Protein AF-A0A661HA59-F1 (afdb_monomer_lite)

Radius of gyration: 14.47 Å; chains: 1; bounding box: 33×29×37 Å

Structure (mmCIF, N/CA/C/O backbone):
data_AF-A0A661HA59-F1
#
_entry.id   AF-A0A661HA59-F1
#
loop_
_atom_site.group_PDB
_atom_site.id
_atom_site.type_symbol
_atom_site.label_atom_id
_atom_site.label_alt_id
_atom_site.label_comp_id
_atom_site.label_asym_id
_atom_site.label_entity_id
_atom_site.label_seq_id
_atom_site.pdbx_PDB_ins_code
_atom_site.Cartn_x
_atom_site.Cartn_y
_atom_site.Cartn_z
_atom_site.occupancy
_atom_site.B_iso_or_equiv
_atom_site.auth_seq_id
_atom_site.auth_comp_id
_atom_site.auth_asym_id
_atom_site.auth_atom_id
_atom_site.pdbx_PDB_model_num
ATOM 1 N N . MET A 1 1 ? -8.319 7.933 17.675 1.00 88.88 1 MET A N 1
ATOM 2 C CA . MET A 1 1 ? -8.402 8.142 16.217 1.00 88.88 1 MET A CA 1
ATOM 3 C C . MET A 1 1 ? -7.667 7.013 15.527 1.00 88.88 1 MET A C 1
ATOM 5 O O . MET A 1 1 ? -6.553 6.706 15.939 1.00 88.88 1 MET A O 1
ATOM 9 N N . LYS A 1 2 ? -8.279 6.392 14.518 1.00 95.25 2 LYS A N 1
ATOM 10 C CA . LYS A 1 2 ? -7.651 5.330 13.726 1.00 95.25 2 LYS A CA 1
ATOM 11 C C . LYS A 1 2 ? -6.708 5.941 12.689 1.00 95.25 2 LYS A C 1
ATOM 13 O O . LYS A 1 2 ? -7.038 6.947 12.067 1.00 95.25 2 LYS A O 1
ATOM 18 N N . ARG A 1 3 ? -5.553 5.320 12.461 1.00 96.56 3 ARG A N 1
ATOM 19 C CA . ARG A 1 3 ? -4.648 5.666 11.357 1.00 96.56 3 ARG A CA 1
ATOM 20 C C . ARG A 1 3 ? -4.675 4.539 10.339 1.00 96.56 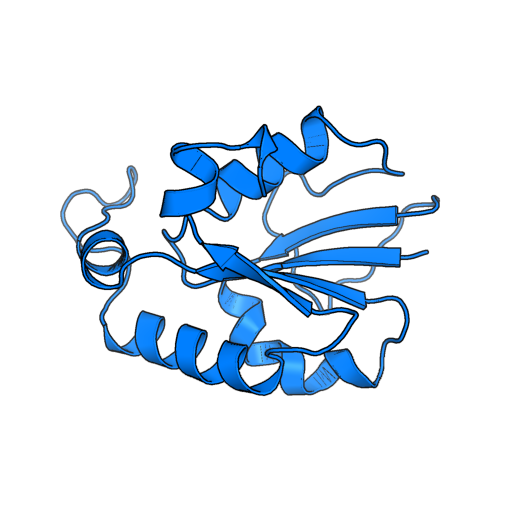3 ARG A C 1
ATOM 22 O O . ARG A 1 3 ? -4.270 3.429 10.670 1.00 96.56 3 ARG A O 1
ATOM 29 N N . LEU A 1 4 ? -5.104 4.823 9.112 1.00 97.88 4 LEU A N 1
ATOM 30 C CA . LEU A 1 4 ? -4.895 3.922 7.979 1.00 97.88 4 LEU A CA 1
ATOM 31 C C . LEU A 1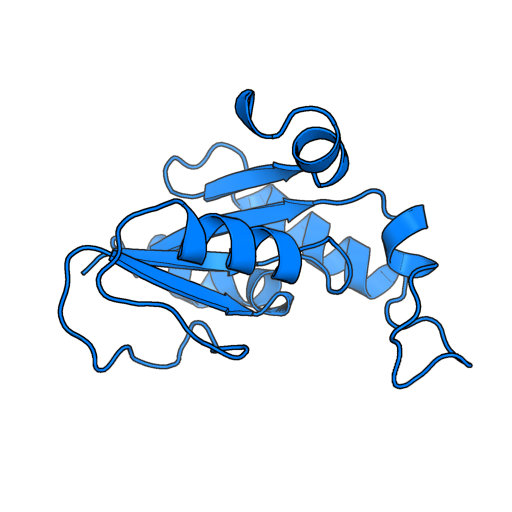 4 ? -3.597 4.334 7.288 1.00 97.88 4 LEU A C 1
ATOM 33 O O . LEU A 1 4 ? -3.462 5.473 6.835 1.00 97.88 4 LEU A O 1
ATOM 37 N N . HIS A 1 5 ? -2.620 3.439 7.252 1.00 98.44 5 HIS A N 1
ATOM 38 C CA . HIS A 1 5 ? -1.305 3.712 6.698 1.00 98.44 5 HIS A CA 1
ATOM 39 C C . HIS A 1 5 ? -1.023 2.806 5.500 1.00 98.44 5 HIS A C 1
ATOM 41 O O . HIS A 1 5 ? -0.943 1.582 5.622 1.00 98.44 5 HIS A O 1
ATOM 47 N N . ILE A 1 6 ? -0.883 3.422 4.331 1.00 98.62 6 ILE A N 1
ATOM 48 C CA . ILE A 1 6 ? -0.570 2.750 3.077 1.00 98.62 6 ILE A CA 1
ATOM 49 C C . ILE A 1 6 ? 0.946 2.597 2.967 1.00 98.62 6 ILE A C 1
ATOM 51 O O . ILE A 1 6 ? 1.702 3.574 2.978 1.00 98.62 6 ILE A O 1
ATOM 55 N N . VAL A 1 7 ? 1.385 1.354 2.814 1.00 98.56 7 VAL A N 1
ATOM 56 C CA . VAL A 1 7 ? 2.793 0.967 2.687 1.00 98.56 7 VAL A CA 1
ATOM 57 C C . VAL A 1 7 ? 2.982 0.059 1.474 1.00 98.56 7 VAL A C 1
ATOM 59 O O . VAL A 1 7 ? 2.020 -0.405 0.866 1.00 98.56 7 VAL A O 1
ATOM 62 N N . GLY A 1 8 ? 4.225 -0.204 1.087 1.00 97.44 8 GLY A N 1
ATOM 63 C CA . GLY A 1 8 ? 4.525 -1.045 -0.069 1.00 97.44 8 GLY A CA 1
ATOM 64 C C . GLY A 1 8 ? 5.965 -0.891 -0.528 1.00 97.44 8 GLY A C 1
ATOM 65 O O . GLY A 1 8 ? 6.705 -0.036 -0.051 1.00 97.44 8 GLY A O 1
ATOM 66 N N . CYS A 1 9 ? 6.389 -1.674 -1.514 1.00 96.38 9 CYS A N 1
ATOM 67 C CA . CYS A 1 9 ? 7.616 -1.302 -2.214 1.00 96.38 9 CYS A CA 1
ATOM 68 C C . CYS A 1 9 ? 7.357 -0.002 -3.004 1.00 96.38 9 CYS A C 1
ATOM 70 O O . CYS A 1 9 ? 6.296 0.108 -3.634 1.00 96.38 9 CYS A O 1
ATOM 72 N N . PRO A 1 10 ? 8.286 0.975 -3.045 1.00 93.56 10 PRO A N 1
ATOM 73 C CA . PRO A 1 10 ? 8.165 2.083 -3.984 1.00 93.56 10 PRO A CA 1
ATOM 74 C C . PRO A 1 10 ? 7.868 1.575 -5.399 1.00 93.56 10 PRO A C 1
ATOM 76 O O . PRO A 1 10 ? 8.369 0.525 -5.798 1.00 93.56 10 PRO A O 1
ATOM 79 N N . ARG A 1 11 ? 7.058 2.331 -6.151 1.00 93.81 11 ARG A N 1
ATOM 80 C CA . ARG A 1 11 ? 6.564 1.981 -7.503 1.00 93.81 11 ARG A CA 1
ATOM 81 C C . ARG A 1 11 ? 5.501 0.870 -7.571 1.00 93.81 11 ARG A C 1
ATOM 83 O O . ARG A 1 11 ? 5.096 0.491 -8.670 1.00 93.81 11 ARG A O 1
ATOM 90 N N . SER A 1 12 ? 4.965 0.430 -6.431 1.00 96.69 12 SER A N 1
ATOM 91 C CA . SER A 1 12 ? 3.864 -0.553 -6.392 1.00 96.69 12 SER A CA 1
ATOM 92 C C . SER A 1 12 ? 2.467 0.056 -6.567 1.00 96.69 12 SER A C 1
ATOM 94 O O . SER A 1 12 ? 1.497 -0.676 -6.557 1.00 96.69 12 SER A O 1
ATOM 96 N N . GLY A 1 13 ? 2.337 1.377 -6.739 1.00 96.06 13 GLY A N 1
ATOM 97 C CA . GLY A 1 13 ? 1.027 2.035 -6.886 1.00 96.06 13 GLY A CA 1
ATOM 98 C C . GLY A 1 13 ? 0.428 2.578 -5.584 1.00 96.06 13 GLY A C 1
ATOM 99 O O . GLY A 1 13 ? -0.741 2.934 -5.546 1.00 96.06 13 GLY A O 1
ATOM 100 N N . THR A 1 14 ? 1.231 2.721 -4.527 1.00 97.00 14 THR A N 1
ATOM 101 C CA . THR A 1 14 ? 0.816 3.312 -3.240 1.00 97.00 14 THR A CA 1
ATOM 102 C C . THR A 1 14 ? 0.248 4.727 -3.366 1.00 97.00 14 THR A C 1
ATOM 104 O O . THR A 1 14 ? -0.626 5.096 -2.595 1.00 97.00 14 THR A O 1
ATOM 107 N N . THR A 1 15 ? 0.740 5.534 -4.314 1.00 95.94 15 THR A N 1
ATOM 108 C CA . THR A 1 15 ? 0.184 6.873 -4.574 1.00 95.94 15 THR A CA 1
ATOM 109 C C . THR A 1 15 ? -1.201 6.781 -5.204 1.00 95.94 15 THR A C 1
ATOM 111 O O . THR A 1 15 ? -2.096 7.454 -4.725 1.00 95.94 15 THR A O 1
ATOM 114 N N . LEU A 1 16 ? -1.407 5.909 -6.199 1.00 96.69 16 LEU A N 1
ATOM 115 C CA . LEU A 1 16 ? -2.736 5.698 -6.787 1.00 96.69 16 LEU A CA 1
ATOM 116 C C . LEU A 1 16 ? -3.746 5.277 -5.713 1.00 96.69 16 LEU A C 1
ATOM 118 O O . LEU A 1 16 ? -4.821 5.855 -5.631 1.00 96.69 16 LEU A O 1
ATOM 122 N N . LEU A 1 17 ? -3.374 4.319 -4.857 1.00 97.62 17 LEU A N 1
ATOM 123 C CA . LEU A 1 17 ? -4.238 3.899 -3.756 1.00 97.62 17 LEU A CA 1
ATOM 124 C C . LEU A 1 17 ? -4.544 5.051 -2.793 1.00 97.62 17 LEU A C 1
ATOM 126 O O . LEU A 1 17 ? -5.678 5.180 -2.349 1.00 97.62 17 LEU A O 1
ATOM 130 N N . MET A 1 18 ? -3.548 5.882 -2.473 1.00 97.69 18 MET A N 1
ATOM 131 C CA . MET A 1 18 ? -3.754 7.046 -1.615 1.00 97.69 18 MET A CA 1
ATOM 132 C C . MET A 1 18 ? -4.789 8.003 -2.213 1.00 97.69 18 MET A C 1
ATOM 134 O O . MET A 1 18 ? -5.695 8.393 -1.489 1.00 97.69 18 MET A O 1
ATOM 138 N N . GLU A 1 19 ? -4.688 8.318 -3.509 1.00 97.06 19 GLU A N 1
ATOM 139 C CA . GLU A 1 19 ? -5.641 9.197 -4.207 1.00 97.06 19 GLU A CA 1
ATOM 140 C C . GLU A 1 19 ? -7.062 8.618 -4.229 1.00 97.06 19 GLU A C 1
ATOM 142 O O . GLU A 1 19 ? -8.031 9.338 -3.994 1.00 97.06 19 GLU A O 1
ATOM 147 N N . LEU A 1 20 ? -7.205 7.311 -4.478 1.00 96.56 20 LEU A N 1
ATOM 148 C CA . LEU A 1 20 ? -8.511 6.645 -4.456 1.00 96.56 20 LEU A CA 1
ATOM 149 C C . LEU A 1 20 ? -9.126 6.691 -3.055 1.00 96.56 20 LEU A C 1
ATOM 151 O O . LEU A 1 20 ? -10.276 7.089 -2.887 1.00 96.56 20 LEU A O 1
ATOM 155 N N . VAL A 1 21 ? -8.347 6.331 -2.033 1.00 95.81 21 VAL A N 1
ATOM 156 C CA . VAL A 1 21 ? -8.840 6.270 -0.655 1.00 95.81 21 VAL A CA 1
ATOM 157 C C . VAL A 1 21 ? -9.192 7.663 -0.124 1.00 95.81 21 VAL A C 1
ATOM 159 O O . VAL A 1 21 ? -10.234 7.817 0.510 1.00 95.81 21 VAL A O 1
ATOM 162 N N . SER A 1 22 ? -8.381 8.687 -0.408 1.00 95.69 22 SER A N 1
ATOM 163 C CA . SER A 1 22 ? -8.654 10.065 0.025 1.00 95.69 22 SER A CA 1
ATOM 164 C C . SER A 1 22 ? -9.838 10.710 -0.694 1.00 95.69 22 SER A C 1
ATOM 166 O O . SER A 1 22 ? -10.485 11.578 -0.113 1.00 95.69 22 SER A O 1
ATOM 168 N N . THR A 1 23 ? -10.124 10.301 -1.932 1.00 95.88 23 THR A N 1
ATOM 169 C CA . THR A 1 23 ? -11.216 10.868 -2.737 1.00 95.88 23 THR A CA 1
ATOM 170 C C . THR A 1 23 ? -12.546 10.165 -2.479 1.00 95.88 23 THR A C 1
ATOM 172 O O . THR A 1 23 ? -13.585 10.818 -2.411 1.00 95.88 23 THR A O 1
ATOM 175 N N . CYS A 1 24 ? -12.535 8.838 -2.346 1.00 95.00 24 CYS A N 1
ATOM 176 C CA . CYS A 1 24 ? -13.756 8.032 -2.346 1.00 95.00 24 CYS A CA 1
ATOM 177 C C . CYS A 1 24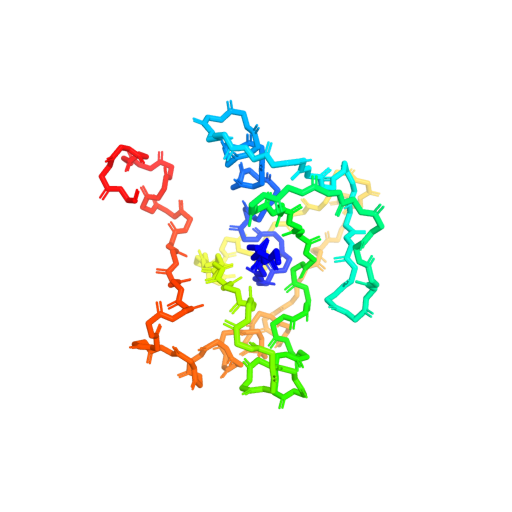 ? -14.285 7.694 -0.945 1.00 95.00 24 CYS A C 1
ATOM 179 O O . CYS A 1 24 ? -15.441 7.291 -0.827 1.00 95.00 24 CYS A O 1
ATOM 181 N N . PHE A 1 25 ? -13.485 7.854 0.117 1.00 93.69 25 PHE A N 1
ATOM 182 C CA . PHE A 1 25 ? -13.890 7.496 1.479 1.00 93.69 25 PHE A CA 1
ATOM 183 C C . PHE A 1 25 ? -13.846 8.685 2.437 1.00 93.69 25 PHE A C 1
ATOM 185 O O . PHE A 1 25 ? -12.911 9.487 2.443 1.00 93.69 25 PHE A O 1
ATOM 192 N N . ALA A 1 26 ? -14.848 8.756 3.316 1.00 93.19 26 ALA A N 1
ATOM 193 C CA . ALA A 1 26 ? -14.896 9.754 4.374 1.00 93.19 26 ALA A CA 1
ATOM 194 C C . ALA A 1 26 ? -13.750 9.549 5.380 1.00 93.1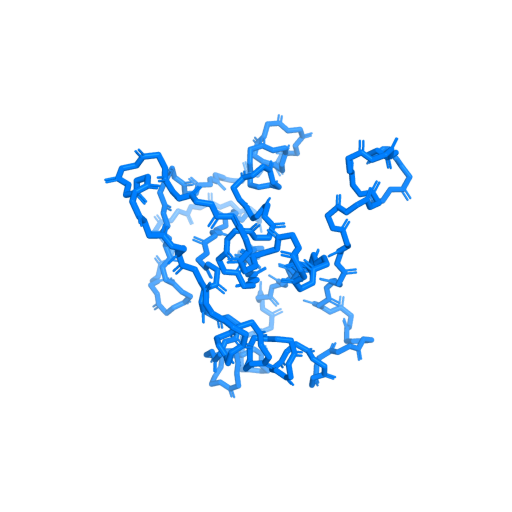9 26 ALA A C 1
ATOM 196 O O . ALA A 1 26 ? -13.497 8.438 5.852 1.00 93.19 26 ALA A O 1
ATOM 197 N N . SER A 1 27 ? -13.076 10.639 5.739 1.00 93.06 27 SER A N 1
ATOM 198 C CA . SER A 1 27 ? -12.023 10.658 6.753 1.00 93.06 27 SER A CA 1
ATOM 199 C C . SER A 1 27 ? -11.965 12.011 7.456 1.00 93.06 27 SER A C 1
ATOM 201 O O . SER A 1 27 ? -12.479 13.007 6.952 1.00 93.06 27 SER A O 1
ATOM 203 N N . GLY A 1 28 ? -11.302 12.057 8.614 1.00 91.75 28 GLY A N 1
ATOM 204 C CA . GLY A 1 28 ? -10.920 13.311 9.273 1.00 91.75 28 GLY A CA 1
ATOM 205 C C . GLY A 1 28 ? -9.764 14.031 8.567 1.00 91.75 28 GLY A C 1
ATOM 206 O O . GLY A 1 28 ? -9.335 15.092 9.008 1.00 91.75 28 GLY A O 1
ATOM 207 N N . GLY A 1 29 ? -9.234 13.449 7.489 1.00 93.69 29 GLY A N 1
ATOM 208 C CA . GLY A 1 29 ? -8.193 14.030 6.660 1.00 93.69 29 GLY A CA 1
ATOM 209 C C . GLY A 1 29 ? -7.191 12.996 6.160 1.00 93.69 29 GLY A C 1
ATOM 210 O O . GLY A 1 29 ? -7.237 11.805 6.486 1.00 93.69 29 GLY A O 1
ATOM 211 N N . TYR A 1 30 ? -6.250 13.487 5.363 1.00 95.12 30 TYR A N 1
ATOM 212 C CA . TYR A 1 30 ? -5.218 12.677 4.745 1.00 95.12 30 TYR A CA 1
ATOM 213 C C . TYR A 1 30 ? -3.935 13.485 4.524 1.00 95.12 30 TYR A C 1
ATOM 215 O O . TYR A 1 30 ? -3.965 14.716 4.465 1.00 95.12 30 TYR A O 1
ATOM 223 N N . CYS A 1 31 ? -2.788 12.813 4.408 1.00 93.31 31 CYS A N 1
ATOM 224 C CA . CYS A 1 31 ? -1.532 13.492 4.093 1.00 93.31 31 CYS A CA 1
ATOM 225 C C . CYS A 1 31 ? -1.428 13.820 2.590 1.00 93.31 31 CYS A C 1
ATOM 227 O O . CYS A 1 31 ? -1.559 12.930 1.752 1.00 93.31 31 CYS A O 1
ATOM 229 N N . ALA A 1 32 ? -1.121 15.072 2.237 1.00 88.12 32 ALA A N 1
ATOM 230 C CA . ALA A 1 32 ? -0.873 15.462 0.840 1.00 88.12 32 ALA A CA 1
ATOM 231 C C . ALA A 1 32 ? 0.447 14.887 0.284 1.00 88.12 32 A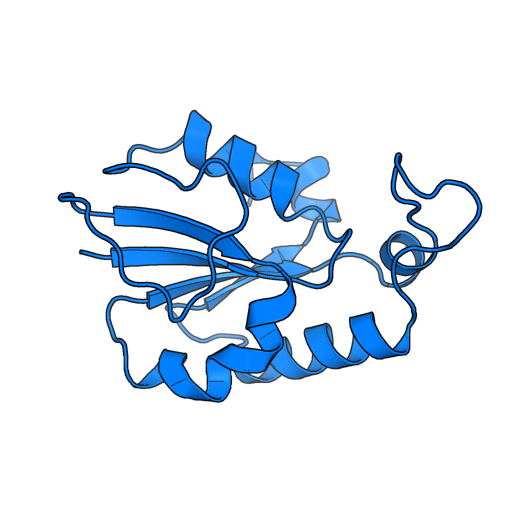LA A C 1
ATOM 233 O O . ALA A 1 32 ? 0.581 14.611 -0.906 1.00 88.12 32 ALA A O 1
ATOM 234 N N . HIS A 1 33 ? 1.427 14.676 1.164 1.00 89.62 33 HIS A N 1
ATOM 235 C CA . HIS A 1 33 ? 2.726 14.088 0.846 1.00 89.62 33 HIS A CA 1
ATOM 236 C C . HIS A 1 33 ? 3.026 12.909 1.762 1.00 89.62 33 HIS A C 1
ATOM 238 O O . HIS A 1 33 ? 2.260 12.607 2.673 1.00 89.62 33 HIS A O 1
ATOM 244 N N . GLU A 1 34 ? 4.136 12.218 1.508 1.00 93.00 34 GLU A N 1
ATOM 245 C CA . GLU A 1 34 ? 4.522 11.085 2.342 1.00 93.00 34 GLU A CA 1
ATOM 246 C C . GLU A 1 34 ? 4.741 11.500 3.794 1.00 93.00 34 GLU A C 1
ATOM 248 O O . GLU A 1 34 ? 5.483 12.439 4.064 1.00 93.00 34 GLU A O 1
ATOM 253 N N . LYS A 1 35 ? 4.103 10.773 4.716 1.00 95.19 35 LYS A N 1
ATOM 254 C CA . LYS A 1 35 ? 4.176 11.021 6.157 1.00 95.19 35 LYS A CA 1
ATOM 255 C C . LYS A 1 35 ? 4.626 9.756 6.866 1.00 95.19 35 LYS A C 1
ATOM 257 O O . LYS A 1 35 ? 3.966 8.721 6.734 1.00 95.19 35 LYS A O 1
ATOM 262 N N . ASN A 1 36 ? 5.722 9.835 7.613 1.00 95.94 36 ASN A N 1
ATOM 263 C CA . ASN A 1 36 ? 6.302 8.685 8.289 1.00 95.94 36 ASN A CA 1
ATOM 264 C C . ASN A 1 36 ? 5.362 8.135 9.376 1.00 95.94 36 ASN A C 1
ATOM 266 O O . ASN A 1 36 ? 4.609 8.871 10.020 1.00 95.94 36 ASN A O 1
ATOM 270 N N . ILE A 1 37 ? 5.391 6.823 9.589 1.00 96.31 37 ILE A N 1
ATOM 271 C CA . ILE A 1 37 ? 4.550 6.121 10.559 1.00 96.31 37 ILE A CA 1
ATOM 272 C C . ILE A 1 37 ? 4.781 6.552 12.015 1.00 96.31 37 ILE A C 1
ATOM 274 O O . ILE A 1 37 ? 3.861 6.462 12.823 1.00 96.31 37 ILE A O 1
ATOM 278 N N . PHE A 1 38 ? 5.972 7.052 12.348 1.00 95.44 38 PHE A N 1
ATOM 279 C CA . PHE A 1 38 ? 6.307 7.547 13.686 1.00 95.44 38 PHE A CA 1
ATOM 280 C C . PHE A 1 38 ? 5.966 9.024 13.889 1.00 95.44 38 PHE A C 1
ATOM 282 O O . PHE A 1 38 ? 5.998 9.503 15.021 1.00 95.44 38 PHE A O 1
ATOM 289 N N . GLU A 1 39 ? 5.630 9.753 12.823 1.00 93.44 39 GLU A N 1
ATOM 290 C CA . GLU A 1 39 ? 5.167 11.127 12.971 1.00 93.44 39 GLU A CA 1
ATOM 291 C C . GLU A 1 39 ? 3.769 11.157 13.602 1.00 93.44 39 GLU A C 1
ATOM 293 O O . GLU A 1 39 ? 2.876 10.429 13.136 1.00 93.44 39 GLU A O 1
ATOM 298 N N . PRO A 1 40 ? 3.552 12.020 14.611 1.00 88.50 40 PRO A N 1
ATOM 299 C CA . PRO A 1 40 ? 2.249 12.187 15.231 1.00 88.50 40 PRO A CA 1
ATOM 300 C C . PRO A 1 40 ? 1.236 12.792 14.252 1.00 88.50 40 PRO A C 1
ATOM 302 O O . PRO A 1 40 ? 1.580 13.448 13.261 1.00 88.50 40 PRO A O 1
ATOM 305 N N . LEU A 1 41 ? -0.041 12.549 14.541 1.00 88.00 41 LEU A N 1
ATOM 306 C CA . LEU A 1 41 ? -1.168 13.149 13.837 1.00 88.00 41 LEU A CA 1
ATOM 307 C C . LEU A 1 41 ? -1.730 14.276 14.708 1.00 88.00 41 LEU A C 1
ATOM 309 O O . LEU A 1 41 ? -2.167 14.021 15.825 1.00 88.00 41 LEU A O 1
ATOM 313 N N . GLU A 1 42 ? -1.713 15.507 14.200 1.00 80.44 42 GLU A N 1
ATOM 314 C CA . GLU A 1 42 ? -2.153 16.720 14.922 1.00 80.44 42 GLU A CA 1
ATOM 315 C C . GLU A 1 42 ? -3.628 17.078 14.659 1.00 80.44 42 GLU A C 1
ATOM 317 O O . GLU A 1 42 ? -4.083 18.185 14.925 1.00 80.44 42 GLU A O 1
ATOM 322 N N . VAL A 1 43 ? -4.383 16.140 14.097 1.00 76.94 43 VAL A N 1
ATOM 323 C CA . VAL A 1 43 ? -5.742 16.338 13.578 1.00 76.94 43 VAL A CA 1
ATOM 324 C C . VAL A 1 43 ? -6.771 15.552 14.381 1.00 76.94 43 VAL A C 1
ATOM 326 O O . VAL A 1 43 ? -6.467 14.505 14.956 1.00 76.94 43 VAL A O 1
ATOM 329 N N . THR A 1 44 ? -8.002 16.060 14.406 1.00 72.19 44 THR A N 1
ATOM 330 C CA . THR A 1 44 ? -9.150 15.441 15.073 1.00 72.19 44 THR A CA 1
ATOM 331 C C . THR A 1 44 ? -10.038 14.722 14.052 1.00 72.19 44 THR A C 1
ATOM 333 O O . THR A 1 44 ? -10.207 15.178 12.925 1.00 72.19 44 THR A O 1
ATOM 336 N N . GLY A 1 45 ? -10.594 13.568 14.429 1.00 80.81 45 GLY A N 1
ATOM 337 C CA . GLY A 1 45 ? -11.469 12.770 13.567 1.00 80.81 45 GLY A CA 1
ATOM 338 C C . GLY A 1 45 ? -11.478 11.285 13.929 1.00 80.81 45 GLY A C 1
ATOM 339 O O . GLY A 1 45 ? -10.754 10.835 14.822 1.00 80.81 45 GLY A O 1
ATOM 340 N N . ASP A 1 46 ? -12.295 10.512 13.213 1.00 89.75 46 ASP A N 1
ATOM 341 C CA . ASP A 1 46 ? -12.433 9.070 13.450 1.00 89.75 46 ASP A CA 1
ATOM 342 C C . ASP A 1 46 ? -11.297 8.267 12.812 1.00 89.75 46 ASP A C 1
ATOM 344 O O . ASP A 1 46 ? -10.738 7.357 13.437 1.00 89.75 46 ASP A O 1
ATOM 348 N N . ILE A 1 47 ? -10.929 8.630 11.581 1.00 95.06 47 ILE A N 1
ATOM 349 C CA . ILE A 1 47 ? -9.876 7.988 10.796 1.00 95.06 47 ILE A CA 1
ATOM 350 C C . ILE A 1 47 ? -9.061 9.023 10.021 1.00 95.06 47 ILE A C 1
ATOM 352 O O . ILE A 1 47 ? -9.618 9.990 9.506 1.00 95.06 47 ILE A O 1
ATOM 356 N N . TYR A 1 48 ? -7.752 8.807 9.925 1.00 96.50 48 TYR A N 1
ATOM 357 C CA . TYR A 1 48 ? -6.848 9.641 9.137 1.00 96.50 48 TYR A CA 1
ATOM 358 C C . TYR A 1 48 ? -5.966 8.782 8.231 1.00 96.50 48 TYR A C 1
ATOM 360 O O . TYR A 1 48 ? -5.426 7.753 8.663 1.00 96.50 48 TYR A O 1
ATOM 368 N N . PHE A 1 49 ? -5.817 9.199 6.976 1.00 97.31 49 PHE A N 1
ATOM 369 C CA . PHE A 1 49 ? -5.097 8.438 5.958 1.00 97.31 49 PHE A CA 1
ATOM 370 C C . PHE A 1 49 ? -3.666 8.939 5.791 1.00 97.31 49 PHE A C 1
ATOM 372 O O . PHE A 1 49 ? -3.398 10.134 5.676 1.00 97.31 49 PHE A O 1
ATOM 379 N N . THR A 1 50 ? -2.713 8.013 5.763 1.00 97.56 50 THR A N 1
ATOM 380 C CA . THR A 1 50 ? -1.298 8.335 5.561 1.00 97.56 50 THR A CA 1
ATOM 381 C C . THR A 1 50 ? -0.641 7.356 4.609 1.00 97.56 50 THR A C 1
ATOM 383 O O . THR A 1 50 ? -1.066 6.209 4.515 1.00 97.56 50 THR A O 1
ATOM 386 N N . LYS A 1 51 ? 0.436 7.773 3.944 1.00 98.00 51 LYS A N 1
ATOM 387 C CA . LYS A 1 51 ? 1.205 6.908 3.047 1.00 98.00 51 LYS A CA 1
ATOM 388 C C . LYS A 1 51 ? 2.699 7.161 3.203 1.00 98.00 51 LYS A C 1
ATOM 390 O O . LYS A 1 51 ? 3.133 8.306 3.154 1.00 98.00 51 LYS A O 1
ATOM 395 N N . GLN A 1 52 ? 3.482 6.097 3.319 1.00 97.62 52 GLN A N 1
ATOM 396 C CA . GLN A 1 52 ? 4.942 6.120 3.194 1.00 97.62 52 GLN A CA 1
ATOM 397 C C . GLN A 1 52 ? 5.388 4.698 2.819 1.00 97.62 52 GLN A C 1
ATOM 399 O O . GLN A 1 52 ? 5.389 3.816 3.678 1.00 97.62 52 GLN A O 1
ATOM 404 N N . PRO A 1 53 ? 5.722 4.412 1.542 1.00 96.44 53 PRO A N 1
ATOM 405 C CA . PRO A 1 53 ? 5.882 3.036 1.069 1.00 96.44 53 PRO A CA 1
ATOM 406 C C . PRO A 1 53 ? 6.875 2.234 1.919 1.00 96.44 53 PRO A C 1
ATOM 408 O O . PRO A 1 53 ? 6.576 1.135 2.392 1.00 96.44 53 PRO A O 1
ATOM 411 N N . ASN A 1 54 ? 8.033 2.833 2.195 1.00 94.94 54 ASN A N 1
ATOM 412 C CA . ASN A 1 54 ? 9.145 2.165 2.862 1.00 94.94 54 ASN A CA 1
ATOM 413 C C . ASN A 1 54 ? 8.891 1.810 4.338 1.00 94.94 54 ASN A C 1
ATOM 415 O O . ASN A 1 54 ? 9.658 1.012 4.890 1.00 94.94 54 ASN A O 1
ATOM 419 N N . ASP A 1 55 ? 7.824 2.321 4.959 1.00 97.75 55 ASP A N 1
ATOM 420 C CA . ASP A 1 55 ? 7.504 2.052 6.365 1.00 97.75 55 ASP A CA 1
ATOM 421 C C . ASP A 1 55 ? 7.022 0.618 6.617 1.00 97.75 55 ASP A C 1
ATOM 423 O O . ASP A 1 55 ? 7.016 0.167 7.764 1.00 97.75 55 ASP A O 1
ATOM 427 N N . ILE A 1 56 ? 6.776 -0.179 5.566 1.00 97.88 56 ILE A N 1
ATOM 428 C CA . ILE A 1 56 ? 6.595 -1.635 5.698 1.00 97.88 56 ILE A CA 1
ATOM 429 C C . ILE A 1 56 ? 7.752 -2.299 6.472 1.00 97.88 56 ILE A C 1
ATOM 431 O O . ILE A 1 56 ? 7.547 -3.220 7.265 1.00 97.88 56 ILE A O 1
ATOM 435 N N . LYS A 1 57 ? 8.979 -1.786 6.306 1.00 96.06 57 LYS A N 1
ATOM 436 C CA . LYS A 1 57 ? 10.180 -2.257 7.019 1.00 96.06 57 LYS A CA 1
ATOM 437 C C . LYS A 1 57 ? 10.164 -1.889 8.507 1.00 96.06 57 LYS A C 1
ATOM 439 O O . LYS A 1 57 ? 10.816 -2.559 9.309 1.00 96.06 57 LYS A O 1
ATOM 444 N N . GLN A 1 58 ? 9.410 -0.853 8.870 1.00 96.81 58 GLN A N 1
ATOM 445 C CA . GLN A 1 58 ? 9.349 -0.284 10.213 1.00 96.81 58 GLN A CA 1
ATOM 446 C C . GLN A 1 58 ? 8.194 -0.831 11.055 1.00 96.81 58 GLN A C 1
ATOM 448 O O . GLN A 1 58 ? 8.251 -0.739 12.281 1.00 96.81 58 GLN A O 1
ATOM 453 N N . LEU A 1 59 ? 7.192 -1.477 10.442 1.00 97.44 59 LEU A N 1
ATOM 454 C CA . LEU A 1 59 ? 6.005 -1.982 11.150 1.00 97.44 59 LEU A CA 1
ATOM 455 C C . LEU A 1 59 ? 6.329 -2.848 12.371 1.00 97.44 59 LEU A C 1
ATOM 457 O O . LEU A 1 59 ? 5.614 -2.781 13.370 1.00 97.44 59 LEU A O 1
ATOM 461 N N . ARG A 1 60 ? 7.445 -3.590 12.339 1.00 96.00 60 ARG A N 1
ATOM 462 C CA . ARG A 1 60 ? 7.892 -4.455 13.449 1.00 96.00 60 ARG A CA 1
ATOM 463 C C . ARG A 1 60 ? 8.062 -3.701 14.772 1.00 96.00 60 ARG A C 1
ATOM 465 O O . ARG A 1 60 ? 8.032 -4.303 15.841 1.00 96.00 60 ARG A O 1
ATOM 472 N N . HIS A 1 61 ? 8.265 -2.389 14.702 1.00 96.38 61 HIS A N 1
ATOM 473 C CA . HIS A 1 61 ? 8.484 -1.540 15.862 1.00 96.38 61 HIS A CA 1
ATOM 474 C C . HIS A 1 61 ? 7.180 -1.013 16.472 1.00 96.38 61 HIS A C 1
ATOM 476 O O . HIS A 1 61 ? 7.153 -0.769 17.675 1.00 96.38 61 HIS A O 1
ATOM 482 N N . ILE A 1 62 ? 6.096 -0.877 15.704 1.00 96.25 62 ILE A N 1
ATOM 483 C CA . ILE A 1 62 ? 4.910 -0.132 16.162 1.00 96.25 62 ILE A CA 1
ATOM 484 C C . ILE A 1 62 ? 3.583 -0.873 15.985 1.00 96.25 62 ILE A C 1
ATOM 486 O O . ILE A 1 62 ? 2.684 -0.696 16.799 1.00 96.25 62 ILE A O 1
ATOM 490 N N . PHE A 1 63 ? 3.460 -1.767 15.003 1.00 97.38 63 PHE A N 1
ATOM 491 C CA . PHE A 1 63 ? 2.166 -2.305 14.571 1.00 97.38 63 PHE A CA 1
ATOM 492 C C . PHE A 1 63 ? 1.360 -3.015 15.674 1.00 97.38 63 PHE A C 1
ATOM 494 O O . PHE A 1 63 ? 0.155 -2.806 15.814 1.00 97.38 63 PHE A O 1
ATOM 501 N N . HIS A 1 64 ? 2.022 -3.826 16.502 1.00 96.31 64 HIS A N 1
ATOM 502 C CA . HIS A 1 64 ? 1.363 -4.501 17.626 1.00 96.31 64 HIS A CA 1
ATOM 503 C C . HIS A 1 64 ? 1.206 -3.613 18.867 1.00 96.31 64 HIS A C 1
ATOM 505 O O . HIS A 1 64 ? 0.389 -3.926 19.726 1.00 96.31 64 HIS A O 1
ATOM 511 N N . ARG A 1 65 ? 1.978 -2.524 18.971 1.00 96.00 65 ARG A N 1
ATOM 512 C CA . ARG A 1 65 ? 1.934 -1.590 20.108 1.00 96.00 65 ARG A CA 1
ATOM 513 C C . ARG A 1 65 ? 0.839 -0.543 19.948 1.00 96.00 65 ARG A C 1
ATOM 515 O O . ARG A 1 65 ? 0.293 -0.091 20.946 1.00 96.00 65 ARG A O 1
ATOM 522 N N . ASP A 1 66 ? 0.521 -0.178 18.711 1.00 96.25 66 ASP A N 1
ATOM 523 C CA . ASP A 1 66 ? -0.546 0.761 18.396 1.00 96.25 66 ASP A CA 1
ATOM 524 C C . ASP A 1 66 ? -1.803 0.003 17.930 1.00 96.25 66 ASP A C 1
ATOM 526 O O . ASP A 1 66 ? -1.845 -0.455 16.785 1.00 96.25 66 ASP A O 1
ATOM 530 N N . PRO A 1 67 ? -2.843 -0.150 18.775 1.00 96.19 67 PRO A N 1
ATOM 531 C CA . PRO A 1 67 ? -4.096 -0.811 18.404 1.00 96.19 67 PRO A CA 1
ATOM 532 C C . PRO A 1 67 ? -4.950 -0.000 17.410 1.00 96.19 67 PRO A C 1
ATOM 534 O O . PRO A 1 67 ? -5.885 -0.545 16.821 1.00 96.19 67 PRO A O 1
ATOM 537 N N . GLN A 1 68 ? -4.651 1.287 17.212 1.00 95.88 68 GLN A N 1
ATOM 538 C CA . GLN A 1 68 ? -5.373 2.186 16.308 1.00 95.88 68 GLN A CA 1
ATOM 539 C C . GLN A 1 68 ? -4.741 2.265 14.912 1.00 95.88 68 GLN A C 1
ATOM 541 O O . GLN A 1 68 ? -5.310 2.899 14.022 1.00 95.88 68 GLN A O 1
ATOM 546 N N . LEU A 1 69 ? -3.602 1.603 14.701 1.00 97.69 69 LEU A N 1
ATOM 547 C CA . LEU A 1 69 ? -2.926 1.520 13.412 1.00 97.69 69 LEU A CA 1
ATOM 548 C C . LEU A 1 69 ? -3.493 0.380 12.552 1.00 97.69 69 LEU A C 1
ATOM 550 O O . LEU A 1 69 ? -3.512 -0.784 12.961 1.00 97.69 69 LEU A O 1
ATOM 554 N N . TYR A 1 70 ? -3.924 0.729 11.345 1.00 98.44 70 TYR A N 1
ATOM 555 C CA . TYR A 1 70 ? -4.401 -0.164 10.293 1.00 98.44 70 TYR A CA 1
ATOM 556 C C . TYR A 1 70 ? -3.513 0.015 9.071 1.00 98.44 70 TYR A C 1
ATOM 558 O O . TYR A 1 70 ? -3.121 1.134 8.745 1.00 98.44 70 TYR A O 1
ATOM 566 N N . ILE A 1 71 ? -3.187 -1.077 8.393 1.00 98.62 71 ILE A N 1
ATOM 567 C CA . ILE A 1 71 ? -2.231 -1.078 7.290 1.00 98.62 71 ILE A CA 1
ATOM 568 C C . ILE A 1 71 ? -2.896 -1.604 6.026 1.00 98.62 71 ILE A C 1
ATOM 570 O O . ILE A 1 71 ? -3.540 -2.651 6.063 1.00 98.62 71 ILE A O 1
ATOM 574 N N . ILE A 1 72 ? -2.660 -0.919 4.906 1.00 98.44 72 ILE A N 1
ATOM 575 C CA . ILE A 1 72 ? -2.834 -1.502 3.573 1.00 98.44 72 ILE A CA 1
ATOM 576 C C . ILE A 1 72 ? -1.450 -1.624 2.946 1.00 98.44 72 ILE A C 1
ATOM 578 O O . ILE A 1 72 ? -0.773 -0.623 2.704 1.00 98.44 72 ILE A O 1
ATOM 582 N N . TYR A 1 73 ? -1.010 -2.854 2.702 1.00 98.56 73 TYR A N 1
ATOM 583 C CA . TYR A 1 73 ? 0.194 -3.124 1.932 1.00 98.56 73 TYR A CA 1
ATOM 584 C C . TYR A 1 73 ? -0.168 -3.288 0.459 1.00 98.56 73 TYR A C 1
ATOM 586 O O . TYR A 1 73 ? -0.894 -4.210 0.091 1.00 98.56 73 TYR A O 1
ATOM 594 N N . MET A 1 74 ? 0.380 -2.408 -0.376 1.00 98.38 74 MET A N 1
ATOM 595 C CA . MET A 1 74 ? 0.259 -2.482 -1.826 1.00 98.38 74 MET A CA 1
ATOM 596 C C . MET A 1 74 ? 1.389 -3.338 -2.411 1.00 98.38 74 MET A C 1
ATOM 598 O O . MET A 1 74 ? 2.544 -2.901 -2.490 1.00 98.38 74 MET A O 1
ATOM 602 N N . GLY A 1 75 ? 1.040 -4.551 -2.831 1.00 97.50 75 GLY A N 1
ATOM 603 C CA . GLY A 1 75 ? 1.895 -5.452 -3.595 1.00 97.50 75 GLY A CA 1
ATOM 604 C C . GLY A 1 75 ? 1.742 -5.229 -5.098 1.00 97.50 75 GLY A C 1
ATOM 605 O O . GLY A 1 75 ? 0.682 -4.850 -5.577 1.00 97.50 75 GLY A O 1
ATOM 606 N N . ARG A 1 76 ? 2.808 -5.473 -5.855 1.00 97.56 76 ARG A N 1
ATOM 607 C CA . ARG A 1 76 ? 2.815 -5.411 -7.322 1.00 97.56 76 ARG A CA 1
ATOM 608 C C . ARG A 1 76 ? 3.838 -6.402 -7.856 1.00 97.56 76 ARG A C 1
ATOM 610 O O . ARG A 1 76 ? 4.813 -6.700 -7.153 1.00 97.56 76 ARG A O 1
ATOM 617 N N . ASP A 1 77 ? 3.641 -6.878 -9.083 1.00 96.88 77 ASP A N 1
ATOM 618 C CA . ASP A 1 77 ? 4.590 -7.755 -9.763 1.00 96.88 77 ASP A CA 1
ATOM 619 C C . ASP A 1 77 ? 6.026 -7.193 -9.662 1.00 96.88 77 ASP A C 1
ATOM 621 O O . ASP A 1 77 ? 6.269 -6.042 -10.055 1.00 96.88 77 ASP A O 1
ATOM 625 N N . PRO A 1 78 ? 6.996 -7.977 -9.147 1.00 95.81 78 PRO A N 1
ATOM 626 C CA . PRO A 1 78 ? 8.373 -7.524 -8.965 1.00 95.81 78 PRO A CA 1
ATOM 627 C C . PRO A 1 78 ? 8.988 -6.982 -10.248 1.00 95.81 78 PRO A C 1
ATOM 629 O O . PRO A 1 78 ? 9.732 -6.007 -10.198 1.00 95.81 78 PRO A O 1
ATOM 632 N N . ARG A 1 79 ? 8.678 -7.593 -11.396 1.00 95.25 79 ARG A N 1
ATOM 633 C CA . ARG A 1 79 ? 9.215 -7.206 -12.702 1.00 95.25 79 ARG A CA 1
ATOM 634 C C . ARG A 1 79 ? 8.730 -5.809 -13.056 1.00 95.25 79 ARG A C 1
ATOM 636 O O . ARG A 1 79 ? 9.548 -4.961 -13.384 1.00 95.25 79 ARG A O 1
ATOM 643 N N . ALA A 1 80 ? 7.434 -5.544 -12.880 1.00 95.19 80 ALA A N 1
ATOM 644 C CA . ALA A 1 80 ? 6.848 -4.228 -13.120 1.00 95.19 80 ALA A CA 1
ATOM 645 C C . ALA A 1 80 ? 7.399 -3.157 -12.163 1.00 95.19 80 ALA A C 1
ATOM 647 O O . ALA A 1 80 ? 7.584 -2.007 -12.563 1.00 95.19 80 ALA A O 1
ATOM 648 N N . VAL A 1 81 ? 7.685 -3.522 -10.909 1.00 95.00 81 VAL A N 1
ATOM 649 C CA . VAL A 1 81 ? 8.275 -2.613 -9.917 1.00 95.00 81 VAL A CA 1
ATOM 650 C C . VAL A 1 81 ? 9.714 -2.242 -10.275 1.00 95.00 81 VAL A C 1
ATOM 652 O O . VAL A 1 81 ? 10.033 -1.054 -10.328 1.00 95.00 81 VAL A O 1
ATOM 655 N N . ILE A 1 82 ? 10.583 -3.226 -10.530 1.00 93.88 82 ILE A N 1
ATOM 656 C CA . ILE A 1 82 ? 12.017 -2.977 -10.764 1.00 93.88 82 ILE A CA 1
ATOM 657 C C . ILE A 1 82 ? 12.287 -2.326 -12.119 1.00 93.88 82 ILE A C 1
ATOM 659 O O . ILE A 1 82 ? 13.264 -1.599 -12.254 1.00 93.88 82 ILE A O 1
ATOM 663 N N . THR A 1 83 ? 11.420 -2.532 -13.115 1.00 93.25 83 THR A N 1
ATOM 664 C CA . THR A 1 83 ? 11.526 -1.828 -14.400 1.00 93.25 83 THR A CA 1
ATOM 665 C C . THR A 1 83 ? 10.823 -0.472 -14.391 1.00 93.25 83 THR A C 1
ATOM 667 O O . THR A 1 83 ? 10.902 0.268 -15.373 1.00 93.25 83 THR A O 1
ATOM 670 N N . SER A 1 84 ? 10.139 -0.107 -13.300 1.00 90.00 84 SER A N 1
ATOM 671 C CA . SER A 1 84 ? 9.473 1.186 -13.182 1.00 90.00 84 SER A CA 1
ATOM 672 C C . SER A 1 84 ? 10.489 2.309 -12.992 1.00 90.00 84 SER A C 1
ATOM 674 O O . SER A 1 84 ? 11.314 2.305 -12.073 1.00 90.00 84 SER A O 1
ATOM 676 N N . LYS A 1 85 ? 10.384 3.323 -13.847 1.00 87.06 85 LYS A N 1
ATOM 677 C CA . LYS A 1 85 ? 11.205 4.531 -13.793 1.00 87.06 85 LYS A CA 1
ATOM 678 C C . LYS A 1 85 ? 10.440 5.663 -13.121 1.00 87.06 85 LYS A C 1
ATOM 680 O O . LYS A 1 85 ? 9.214 5.751 -13.232 1.00 87.06 85 LYS A O 1
ATOM 685 N N . HIS A 1 86 ? 11.161 6.514 -12.400 1.00 82.94 86 HIS A N 1
ATOM 686 C CA . HIS A 1 86 ? 10.603 7.747 -11.853 1.00 82.94 86 HIS A CA 1
ATOM 687 C C . HIS A 1 86 ? 10.720 8.863 -12.888 1.00 82.94 86 HIS A C 1
ATOM 689 O O . HIS A 1 86 ? 11.721 8.932 -13.599 1.00 82.94 86 HIS A O 1
ATOM 695 N N . ARG A 1 87 ? 9.716 9.743 -12.968 1.00 83.50 87 ARG A N 1
ATOM 696 C CA . ARG A 1 87 ? 9.689 10.829 -13.961 1.00 83.50 87 ARG A CA 1
ATOM 697 C C . ARG A 1 87 ? 10.898 11.756 -13.826 1.00 83.50 87 ARG A C 1
ATOM 699 O O . ARG A 1 87 ? 11.460 12.168 -14.830 1.00 83.50 87 ARG A O 1
ATOM 706 N N . GLU A 1 88 ? 11.311 12.025 -12.592 1.00 83.31 88 GLU A N 1
ATOM 707 C CA . GLU A 1 88 ? 12.467 12.875 -12.271 1.00 83.31 88 GLU A CA 1
ATOM 708 C C . GLU A 1 88 ? 13.814 12.165 -12.478 1.00 83.31 88 GLU A C 1
ATOM 710 O O . GLU A 1 88 ? 14.868 12.785 -12.396 1.00 83.31 88 GLU A O 1
ATOM 715 N N . SER A 1 89 ? 13.815 10.853 -12.732 1.00 81.62 89 SER A N 1
ATOM 716 C CA . SER A 1 89 ? 15.042 10.070 -12.924 1.00 81.62 89 SER A CA 1
ATOM 717 C C . SER A 1 89 ? 14.866 9.027 -14.038 1.00 81.62 89 SER A C 1
ATOM 719 O O . SER A 1 89 ? 14.951 7.825 -13.785 1.00 81.62 89 SER A O 1
ATOM 721 N N . PRO A 1 90 ? 14.616 9.453 -15.291 1.00 82.69 90 PRO A N 1
ATOM 722 C CA . PRO A 1 90 ? 14.266 8.547 -16.391 1.00 82.69 90 PRO A CA 1
ATOM 723 C C . PRO A 1 90 ? 15.436 7.657 -16.854 1.00 82.69 90 PRO A C 1
ATOM 725 O O . PRO A 1 90 ? 15.226 6.610 -17.479 1.00 82.69 90 PRO A O 1
ATOM 728 N N . GLY A 1 91 ? 16.674 8.055 -16.548 1.00 85.19 91 GLY A N 1
ATOM 729 C CA . GLY A 1 91 ? 17.889 7.317 -16.903 1.00 85.19 91 GLY A CA 1
ATOM 730 C C . GLY A 1 91 ? 18.150 6.078 -16.045 1.00 85.19 91 GLY A C 1
ATOM 731 O O . GLY A 1 91 ? 18.966 5.247 -16.428 1.00 85.19 91 GLY A O 1
ATOM 732 N N . GLN A 1 92 ? 17.448 5.917 -14.920 1.00 85.75 92 GLN A N 1
ATOM 733 C CA . GLN A 1 92 ? 17.713 4.845 -13.962 1.00 85.75 92 GLN A CA 1
ATOM 734 C C . GLN A 1 92 ? 16.431 4.164 -13.485 1.00 85.75 92 GLN A C 1
ATOM 736 O O . GLN A 1 92 ? 15.360 4.767 -13.402 1.00 85.75 92 GLN A O 1
ATOM 741 N N . TYR A 1 93 ? 16.548 2.881 -13.155 1.00 85.81 93 TYR A N 1
ATOM 742 C CA . TYR A 1 93 ? 15.493 2.174 -12.440 1.00 85.81 93 TYR A CA 1
ATOM 743 C C . TYR A 1 93 ? 15.408 2.700 -11.009 1.00 85.81 93 TYR A C 1
ATOM 745 O O . TYR A 1 93 ? 16.427 2.854 -10.338 1.00 85.81 93 TYR A O 1
ATOM 753 N N . PHE A 1 94 ? 14.193 3.000 -10.547 1.00 85.12 94 PHE A N 1
ATOM 754 C CA . PHE A 1 94 ? 14.001 3.624 -9.235 1.00 85.12 94 PHE A CA 1
ATOM 755 C C . PHE A 1 94 ? 14.185 2.629 -8.084 1.00 85.12 94 PHE A C 1
ATOM 757 O O . PHE A 1 94 ? 14.633 2.985 -6.999 1.00 85.12 94 PHE A O 1
ATOM 764 N N . CYS A 1 95 ? 13.812 1.374 -8.319 1.00 87.44 95 CYS A N 1
ATOM 765 C CA . CYS A 1 95 ? 13.872 0.303 -7.341 1.00 87.44 95 CYS A CA 1
ATOM 766 C C . CYS A 1 95 ? 14.642 -0.878 -7.931 1.00 87.44 95 CYS A C 1
ATOM 768 O O . CYS A 1 95 ? 14.591 -1.124 -9.134 1.00 87.44 95 CYS A O 1
ATOM 770 N N . ASN A 1 96 ? 15.334 -1.629 -7.080 1.00 91.56 96 ASN A N 1
ATOM 771 C CA . ASN A 1 96 ? 15.975 -2.880 -7.462 1.00 91.56 96 ASN A CA 1
ATOM 772 C C . ASN A 1 96 ? 15.284 -4.070 -6.781 1.00 91.56 96 ASN A C 1
ATOM 774 O O . ASN A 1 96 ? 14.516 -3.919 -5.828 1.00 91.56 96 ASN A O 1
ATOM 778 N N . TYR A 1 97 ? 15.588 -5.276 -7.261 1.00 93.88 97 TYR A N 1
ATOM 779 C CA . TYR A 1 97 ? 14.974 -6.502 -6.752 1.00 93.88 97 TYR A CA 1
ATOM 780 C C . TYR A 1 97 ? 15.184 -6.702 -5.247 1.00 93.88 97 TYR A C 1
ATOM 782 O O . TYR A 1 97 ? 14.288 -7.187 -4.562 1.00 93.88 97 TYR A O 1
ATOM 790 N N . ARG A 1 98 ? 16.342 -6.300 -4.708 1.00 94.69 98 ARG A N 1
ATOM 791 C CA . ARG A 1 98 ? 16.634 -6.435 -3.278 1.00 94.69 98 ARG A CA 1
ATOM 792 C C . ARG A 1 98 ? 15.670 -5.600 -2.436 1.00 94.69 98 ARG A C 1
ATOM 794 O O . ARG A 1 98 ? 15.091 -6.132 -1.496 1.00 94.69 98 ARG A O 1
ATOM 801 N N . VAL A 1 99 ? 15.450 -4.339 -2.808 1.00 93.25 99 VAL A N 1
ATOM 802 C CA . VAL A 1 99 ? 14.514 -3.446 -2.105 1.00 93.25 99 VAL A CA 1
ATOM 803 C C . VAL A 1 99 ? 13.088 -3.990 -2.169 1.00 93.25 99 VAL A C 1
ATOM 805 O O . VAL A 1 99 ? 12.411 -4.045 -1.141 1.00 93.25 99 VAL A O 1
ATOM 808 N N . TRP A 1 100 ? 12.645 -4.452 -3.344 1.00 96.06 100 TRP A N 1
ATOM 809 C CA . TRP A 1 100 ? 11.334 -5.093 -3.481 1.00 96.06 100 TRP A CA 1
ATOM 810 C C . TRP A 1 100 ? 11.212 -6.327 -2.580 1.00 96.06 100 TRP A C 1
ATOM 812 O O . TRP A 1 100 ? 10.262 -6.430 -1.804 1.00 96.06 100 TRP A O 1
ATOM 822 N N . ARG A 1 101 ? 12.208 -7.220 -2.613 1.00 96.75 101 ARG A N 1
ATOM 823 C CA . ARG A 1 101 ? 12.214 -8.471 -1.846 1.00 96.75 101 ARG A CA 1
ATOM 824 C C . ARG A 1 101 ? 12.180 -8.215 -0.343 1.00 96.75 101 ARG A C 1
ATOM 826 O O . ARG A 1 101 ? 11.505 -8.944 0.379 1.00 96.75 101 ARG A O 1
ATOM 833 N N . GLU A 1 102 ? 12.899 -7.202 0.133 1.00 96.50 102 GLU A N 1
ATOM 834 C CA . GLU A 1 102 ? 12.889 -6.794 1.542 1.00 96.50 102 GLU A CA 1
ATOM 835 C C . GLU A 1 102 ? 11.503 -6.295 1.976 1.00 96.50 102 GLU A C 1
ATOM 837 O O . GLU A 1 102 ? 11.038 -6.656 3.059 1.00 96.50 102 GLU A O 1
ATOM 842 N N . CYS A 1 103 ? 10.819 -5.523 1.126 1.00 96.75 103 CYS A N 1
ATOM 843 C CA . CYS A 1 103 ? 9.459 -5.052 1.391 1.00 96.75 103 CYS A CA 1
ATOM 844 C C . CYS A 1 103 ? 8.444 -6.206 1.395 1.00 96.75 103 CYS A C 1
ATOM 846 O O . CYS A 1 103 ? 7.656 -6.316 2.332 1.00 96.75 103 CYS A O 1
ATOM 848 N N . ASP A 1 104 ? 8.489 -7.083 0.386 1.00 95.94 104 ASP A N 1
ATOM 849 C CA . ASP A 1 104 ? 7.611 -8.258 0.284 1.00 95.94 104 ASP A CA 1
ATOM 850 C C . ASP A 1 104 ? 7.814 -9.213 1.471 1.00 95.94 104 ASP A C 1
ATOM 852 O O . ASP A 1 104 ? 6.865 -9.607 2.147 1.00 95.94 104 ASP A O 1
ATOM 856 N N . SER A 1 105 ? 9.070 -9.499 1.824 1.00 97.00 105 SER A N 1
ATOM 857 C CA . SER A 1 105 ? 9.393 -10.351 2.977 1.00 97.00 105 SER A CA 1
ATOM 858 C C . SER A 1 105 ? 8.933 -9.739 4.303 1.00 97.00 105 SER A C 1
ATOM 860 O O . SER A 1 105 ? 8.562 -10.468 5.222 1.00 97.00 105 SER A O 1
ATOM 862 N N . ALA A 1 106 ? 8.962 -8.408 4.431 1.00 97.38 106 ALA A N 1
ATOM 863 C CA . ALA A 1 106 ? 8.448 -7.727 5.612 1.00 97.38 106 ALA A CA 1
ATOM 864 C C . ALA A 1 106 ? 6.918 -7.813 5.713 1.00 97.38 106 ALA A C 1
ATOM 866 O O . ALA A 1 106 ? 6.415 -8.035 6.813 1.00 97.38 106 ALA A O 1
ATOM 867 N N . ALA A 1 107 ? 6.201 -7.706 4.591 1.00 97.50 107 ALA A N 1
ATOM 868 C CA . ALA A 1 107 ? 4.742 -7.804 4.537 1.00 97.50 107 ALA A CA 1
ATOM 869 C C . ALA A 1 107 ? 4.212 -9.188 4.918 1.00 97.50 107 ALA A C 1
ATOM 871 O O . ALA A 1 107 ? 3.253 -9.279 5.681 1.00 97.50 107 ALA A O 1
ATOM 872 N N . ARG A 1 108 ? 4.895 -10.260 4.493 1.00 96.50 108 ARG A N 1
ATOM 873 C CA . ARG A 1 108 ? 4.517 -11.652 4.811 1.00 96.50 108 ARG A CA 1
ATOM 874 C C . ARG A 1 108 ? 4.366 -11.940 6.307 1.00 96.50 108 ARG A C 1
ATOM 876 O O . ARG A 1 108 ? 3.673 -12.877 6.679 1.00 96.50 108 ARG A O 1
ATOM 883 N N . ARG A 1 109 ? 5.004 -11.148 7.177 1.00 96.81 109 ARG A N 1
ATOM 884 C CA . ARG A 1 109 ? 4.897 -11.291 8.641 1.00 96.81 109 ARG A CA 1
ATOM 885 C C . ARG A 1 109 ? 3.514 -10.938 9.188 1.00 96.81 109 ARG A C 1
ATOM 887 O O . ARG A 1 109 ? 3.212 -11.308 10.316 1.00 96.81 109 ARG A O 1
ATOM 894 N N . TYR A 1 110 ? 2.714 -10.205 8.419 1.00 97.69 110 TYR A N 1
ATOM 895 C CA . TYR A 1 110 ? 1.417 -9.679 8.844 1.00 97.69 110 TYR A CA 1
ATOM 896 C C . TYR A 1 110 ? 0.255 -10.219 8.006 1.00 97.69 110 TYR A C 1
ATOM 898 O O . TYR A 1 110 ? -0.890 -9.842 8.245 1.00 97.69 110 TYR A O 1
ATOM 906 N N . THR A 1 111 ? 0.526 -11.095 7.034 1.00 95.00 111 THR A N 1
ATOM 907 C CA . THR A 1 111 ? -0.506 -11.723 6.205 1.00 95.00 111 THR A CA 1
ATOM 908 C C . THR A 1 111 ? -1.546 -12.419 7.088 1.00 95.00 111 THR A C 1
ATOM 910 O O . THR A 1 111 ? -1.201 -13.196 7.976 1.00 95.00 111 THR A O 1
ATOM 913 N N . GLY A 1 112 ? -2.824 -12.118 6.848 1.00 95.81 112 GLY A N 1
ATOM 914 C CA . GLY A 1 112 ? -3.953 -12.657 7.613 1.00 95.81 112 GLY A CA 1
ATOM 915 C C . GLY A 1 112 ? -4.262 -11.922 8.923 1.00 95.81 112 GLY A C 1
ATOM 916 O O . GLY A 1 112 ? -5.248 -12.248 9.578 1.00 95.81 112 GLY A O 1
ATOM 917 N N . HIS A 1 113 ? -3.471 -10.921 9.321 1.00 98.25 113 HIS A N 1
ATOM 918 C CA . HIS A 1 113 ? -3.782 -10.128 10.507 1.00 98.25 113 HIS A CA 1
ATOM 919 C C . HIS A 1 113 ? -4.972 -9.180 10.233 1.00 98.25 113 HIS A C 1
ATOM 921 O O . HIS A 1 113 ? -4.954 -8.463 9.236 1.00 98.25 113 HIS A O 1
ATOM 927 N N . PRO A 1 114 ? -5.971 -9.057 11.132 1.00 97.94 114 PRO A N 1
ATOM 928 C CA . PRO A 1 114 ? -7.225 -8.328 10.861 1.00 97.94 114 PRO A CA 1
ATOM 929 C C . PRO A 1 114 ? -7.060 -6.818 10.617 1.00 97.94 114 PRO A C 1
ATOM 931 O O . PRO A 1 114 ? -7.942 -6.174 10.063 1.00 97.94 114 PRO A O 1
ATOM 934 N N . ARG A 1 115 ? -5.933 -6.237 11.043 1.00 98.19 115 ARG A N 1
ATOM 935 C CA . ARG A 1 115 ? -5.574 -4.821 10.811 1.00 98.19 115 ARG A CA 1
ATOM 936 C C . ARG A 1 115 ? -4.550 -4.624 9.687 1.00 98.19 115 ARG A C 1
ATOM 938 O O . ARG A 1 115 ? -3.950 -3.556 9.596 1.00 98.19 115 ARG A O 1
ATOM 945 N N . PHE A 1 116 ? -4.292 -5.660 8.892 1.00 98.69 116 PHE A N 1
ATOM 946 C CA . PHE A 1 116 ? -3.345 -5.641 7.782 1.00 98.69 116 PHE A CA 1
ATOM 947 C C . PHE A 1 116 ? -4.006 -6.226 6.533 1.00 98.69 116 PHE A C 1
ATOM 949 O O . PHE A 1 116 ? -4.194 -7.436 6.423 1.00 98.69 116 PHE A O 1
ATOM 956 N N . LEU A 1 117 ? -4.338 -5.359 5.582 1.00 98.00 117 LEU A N 1
ATOM 957 C CA . LEU A 1 117 ? -4.862 -5.757 4.284 1.00 98.00 117 LEU A CA 1
ATOM 958 C C . LEU A 1 117 ? -3.720 -5.810 3.269 1.00 98.00 117 LEU A C 1
ATOM 960 O O . LEU A 1 117 ? -2.974 -4.844 3.110 1.00 98.00 117 LEU A O 1
ATOM 964 N N . GLN A 1 118 ? -3.588 -6.935 2.572 1.00 97.56 118 GLN A N 1
ATOM 965 C CA . GLN A 1 118 ? -2.676 -7.073 1.443 1.00 97.56 118 GLN A CA 1
ATOM 966 C C . GLN A 1 118 ? -3.473 -6.928 0.148 1.00 97.56 118 GLN A C 1
ATOM 968 O O . GLN A 1 118 ? -4.313 -7.771 -0.147 1.00 97.56 118 GLN A O 1
ATOM 973 N N . LEU A 1 119 ? -3.182 -5.877 -0.615 1.00 97.31 119 LEU A N 1
ATOM 974 C CA . LEU A 1 119 ? -3.832 -5.568 -1.886 1.00 97.31 119 LEU A CA 1
ATOM 975 C C . LEU A 1 119 ? -2.825 -5.711 -3.029 1.00 97.31 119 LEU A C 1
ATOM 977 O O . LEU A 1 119 ? -1.666 -5.313 -2.891 1.00 97.31 119 LEU A O 1
ATOM 981 N N . ARG A 1 120 ? -3.252 -6.280 -4.157 1.00 97.88 120 ARG A N 1
ATOM 982 C CA . ARG A 1 120 ? -2.439 -6.362 -5.373 1.00 97.88 120 ARG A CA 1
ATOM 983 C C . ARG A 1 120 ? -2.804 -5.217 -6.306 1.00 97.88 120 ARG A C 1
ATOM 985 O O . ARG A 1 120 ? -3.974 -4.978 -6.580 1.00 97.88 120 ARG A O 1
ATOM 992 N N . TYR A 1 121 ? -1.788 -4.538 -6.822 1.00 98.31 121 TYR A N 1
ATOM 993 C CA . TYR A 1 121 ? -1.943 -3.450 -7.777 1.00 98.31 121 TYR A CA 1
ATOM 994 C C . TYR A 1 121 ? -2.689 -3.901 -9.028 1.00 98.31 121 TYR A C 1
ATOM 996 O O . TYR A 1 121 ? -3.537 -3.171 -9.524 1.00 98.31 121 TYR A O 1
ATOM 1004 N N . GLU A 1 122 ? -2.361 -5.089 -9.540 1.00 98.44 122 GLU A N 1
ATOM 1005 C CA . GLU A 1 122 ? -2.969 -5.634 -10.751 1.00 98.44 122 GLU A CA 1
ATOM 1006 C C . GLU A 1 122 ? -4.471 -5.862 -10.574 1.00 98.44 122 GLU A C 1
ATOM 1008 O O . GLU A 1 122 ? -5.231 -5.555 -11.486 1.00 98.44 122 GLU A O 1
ATOM 1013 N N . ASP A 1 123 ? -4.891 -6.326 -9.397 1.00 98.12 123 ASP A N 1
ATOM 1014 C CA . ASP A 1 123 ? -6.301 -6.560 -9.088 1.00 98.12 123 ASP A CA 1
ATOM 1015 C C . ASP A 1 123 ? -7.028 -5.207 -8.984 1.00 98.12 123 ASP A C 1
ATOM 1017 O O . ASP A 1 123 ? -8.022 -4.995 -9.672 1.00 98.12 123 ASP A O 1
ATOM 1021 N N . LEU A 1 124 ? -6.441 -4.241 -8.259 1.00 97.81 124 LEU A N 1
ATOM 1022 C CA . LEU A 1 124 ? -6.986 -2.884 -8.111 1.00 97.81 124 LEU A CA 1
ATOM 1023 C C . LEU A 1 124 ? -7.205 -2.163 -9.449 1.00 97.81 124 LEU A C 1
ATOM 1025 O O . LEU A 1 124 ? -8.190 -1.452 -9.604 1.00 97.81 124 LEU A O 1
ATOM 1029 N N . VAL A 1 125 ? -6.282 -2.284 -10.409 1.00 97.44 125 VAL A N 1
ATOM 1030 C CA . VAL A 1 125 ? -6.431 -1.604 -11.712 1.00 97.44 125 VAL A CA 1
ATOM 1031 C C . VAL A 1 125 ? -7.279 -2.381 -12.713 1.00 97.44 125 VAL A C 1
ATOM 1033 O O . VAL A 1 125 ? -7.647 -1.817 -13.741 1.00 97.44 125 VAL A O 1
ATOM 1036 N N . THR A 1 126 ? -7.547 -3.660 -12.448 1.00 98.00 126 THR A N 1
ATOM 1037 C CA . THR A 1 126 ? -8.390 -4.496 -13.311 1.00 98.00 126 THR A CA 1
ATOM 1038 C C . THR A 1 126 ? -9.856 -4.361 -12.923 1.00 98.00 126 THR A C 1
ATOM 1040 O O . THR A 1 126 ? -10.688 -4.165 -13.804 1.00 98.00 126 THR A O 1
ATOM 1043 N N . ASP A 1 127 ? -10.160 -4.446 -11.627 1.00 96.94 127 ASP A N 1
ATOM 1044 C CA . ASP A 1 127 ? -11.520 -4.361 -11.095 1.00 96.94 127 ASP A CA 1
ATOM 1045 C C . ASP A 1 127 ? -11.514 -3.687 -9.706 1.00 96.94 127 ASP A C 1
ATOM 1047 O O . ASP A 1 127 ? -11.432 -4.368 -8.681 1.00 96.94 127 ASP A O 1
ATOM 1051 N N . PRO A 1 128 ? -11.524 -2.342 -9.651 1.00 93.00 128 PRO A N 1
ATOM 1052 C CA . PRO A 1 128 ? -11.379 -1.598 -8.401 1.00 93.00 128 PRO A CA 1
ATOM 1053 C C . PRO A 1 128 ? -12.558 -1.768 -7.438 1.00 93.00 128 PRO A C 1
ATOM 1055 O O . PRO A 1 128 ? -12.364 -1.604 -6.238 1.00 93.00 128 PRO A O 1
ATOM 1058 N N . ASP A 1 129 ? -13.755 -2.085 -7.937 1.00 93.62 129 ASP A N 1
ATOM 1059 C CA . ASP A 1 129 ? -14.955 -2.242 -7.103 1.00 93.62 129 ASP A CA 1
ATOM 1060 C C . ASP A 1 129 ? -15.012 -3.620 -6.420 1.00 93.62 129 ASP A C 1
ATOM 1062 O O . ASP A 1 129 ? -15.759 -3.814 -5.459 1.00 93.62 129 ASP A O 1
ATOM 1066 N N . ALA A 1 130 ? -14.225 -4.587 -6.904 1.00 93.69 130 ALA A N 1
ATOM 1067 C CA . ALA A 1 130 ? -14.159 -5.941 -6.361 1.00 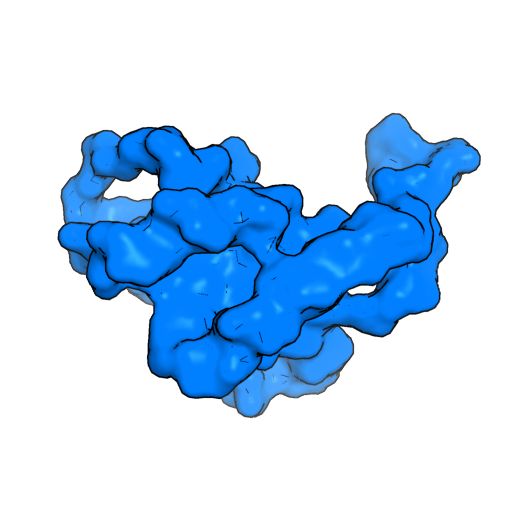93.69 130 ALA A CA 1
ATOM 1068 C C . ALA A 1 130 ? -13.121 -6.123 -5.237 1.00 93.69 130 ALA A C 1
ATOM 1070 O O . ALA A 1 130 ? -13.029 -7.223 -4.679 1.00 93.69 130 ALA A O 1
ATOM 1071 N N . VAL A 1 131 ? -12.331 -5.089 -4.916 1.00 88.50 131 VAL A N 1
ATOM 1072 C CA . VAL A 1 131 ? -11.198 -5.155 -3.969 1.00 88.50 131 VAL A CA 1
ATOM 1073 C C . VAL A 1 131 ? -11.328 -4.249 -2.751 1.00 88.50 131 VAL A C 1
ATOM 1075 O O . VAL A 1 131 ? -12.013 -3.208 -2.819 1.00 88.50 131 VAL A O 1
#

Foldseek 3Di:
DAEEEEAEQPPLCSVVVQVCCQVPDDWQEEDPDADAPPDDDPTDTDYYYHYDHLCLLVCVPPVVVDPRYAYEYRDEDLVSQQQDDDPVGNPHRPDDSVSNVSSVVSLVVCPPPPRYHYDYSVCCVVPVVVD

pLDDT: mean 94.28, std 4.95, range [72.19, 98.69]

Secondary structure (DSSP, 8-state):
-EEEEEEESTTSSHHHHHHHHHHHS--S-B-SS---TTSPP---SSEEEEE-GGGGGTHHHHTTT-TTEEEEEEE--HHHHHTPEETTEEEEES--HHHHHHHHHHHTTSTT-TTEEEEEHHHHHH-GGG-

Sequence (131 aa):
MKRLHIVGCPRSGTTLLMELVSTCFASGGYCAHEKNIFEPLEVTGDIYFTKQPNDIKQLRHIFHRDPQLYIIYMGRDPRAVITSKHRESPGQYFCNYRVWRECDSAARRYTGHPRFLQLRYEDLVTDPDAV